Protein AF-A0A5J4VC77-F1 (afdb_monomer_lite)

Sequence (127 aa):
MEIPANSTTQDLVSVETYNFDTEEEKNKFLGLFEVLEHLSFPFLASLTIKSEDVKTICVEHENFSGNTVELFIQKQIMLKEAIDEQKLLDFASQGALTLAFLHKHELIHGQISPLNLSITEDDTLRF

Radius of gyration: 17.59 Å; chains: 1; bounding box: 54×40×45 Å

Structure (mmCIF, N/CA/C/O backbone):
data_AF-A0A5J4VC77-F1
#
_entry.id   AF-A0A5J4VC77-F1
#
loop_
_atom_site.group_PDB
_atom_site.id
_atom_site.type_symbol
_atom_site.label_atom_id
_atom_site.label_alt_id
_atom_site.label_comp_id
_atom_site.label_asym_id
_atom_site.label_entity_id
_atom_site.label_seq_id
_atom_site.pdbx_PDB_ins_code
_atom_site.Cartn_x
_atom_site.Cartn_y
_atom_site.Cartn_z
_atom_site.occupancy
_atom_site.B_iso_or_equiv
_atom_site.auth_seq_id
_atom_site.auth_comp_id
_atom_site.auth_asym_id
_atom_site.auth_atom_id
_atom_site.pdbx_PDB_model_num
ATOM 1 N N . MET A 1 1 ? -32.534 25.914 -7.638 1.00 40.09 1 MET A N 1
ATOM 2 C CA . MET A 1 1 ? -31.888 25.002 -6.676 1.00 40.09 1 MET A CA 1
ATOM 3 C C . MET A 1 1 ? -30.755 24.367 -7.452 1.00 40.09 1 MET A C 1
ATOM 5 O O . MET A 1 1 ? -31.005 23.490 -8.266 1.00 40.09 1 MET A O 1
ATOM 9 N N . GLU A 1 2 ? -29.577 24.978 -7.380 1.00 32.06 2 GLU A N 1
ATOM 10 C CA . GLU A 1 2 ? -28.409 24.516 -8.126 1.00 32.06 2 GLU A CA 1
ATOM 11 C C . GLU A 1 2 ? -27.819 23.312 -7.397 1.00 32.06 2 GLU A C 1
ATOM 13 O O . GLU A 1 2 ? -27.614 23.343 -6.184 1.00 32.06 2 GLU A O 1
ATOM 18 N N . ILE A 1 3 ? -27.624 22.232 -8.144 1.00 39.12 3 ILE A N 1
ATOM 19 C CA . ILE A 1 3 ? -26.87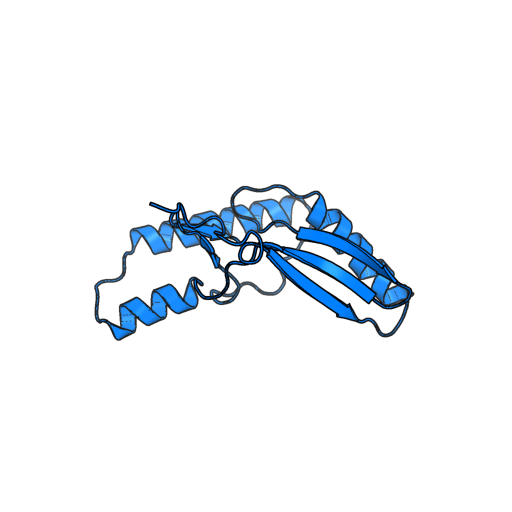5 21.061 -7.707 1.00 39.12 3 ILE A CA 1
ATOM 20 C C . ILE A 1 3 ? -25.403 21.485 -7.747 1.00 39.12 3 ILE A C 1
ATOM 22 O O . ILE A 1 3 ? -24.963 21.924 -8.813 1.00 39.12 3 ILE A O 1
ATOM 26 N N . PRO A 1 4 ? -24.622 21.377 -6.660 1.00 38.97 4 PRO A N 1
ATOM 27 C CA . PRO A 1 4 ? -23.193 21.585 -6.770 1.00 38.97 4 PRO A CA 1
ATOM 28 C C . PRO A 1 4 ? -22.600 20.398 -7.533 1.00 38.97 4 PRO A C 1
ATOM 30 O O . PRO A 1 4 ? -22.460 19.297 -7.007 1.00 38.97 4 PRO A O 1
ATOM 33 N N . ALA A 1 5 ? -22.283 20.639 -8.801 1.00 47.28 5 ALA A N 1
ATOM 34 C CA . ALA A 1 5 ? -21.358 19.838 -9.579 1.00 47.28 5 ALA A CA 1
ATOM 35 C C . ALA A 1 5 ? -19.936 20.250 -9.183 1.00 47.28 5 ALA A C 1
ATOM 37 O O . ALA A 1 5 ? -19.487 21.325 -9.570 1.00 47.28 5 ALA A O 1
ATOM 38 N N . ASN A 1 6 ? -19.296 19.438 -8.339 1.00 42.16 6 ASN A N 1
ATOM 39 C CA . ASN A 1 6 ? -17.848 19.198 -8.258 1.00 42.16 6 ASN A CA 1
ATOM 40 C C . ASN A 1 6 ? -17.530 18.523 -6.916 1.00 42.16 6 ASN A C 1
ATOM 42 O O . ASN A 1 6 ? -17.076 19.167 -5.975 1.00 42.16 6 ASN A O 1
ATOM 46 N N . SER A 1 7 ? -17.751 17.213 -6.826 1.00 37.25 7 SER A N 1
ATOM 47 C CA . SER A 1 7 ? -16.881 16.373 -6.001 1.00 37.25 7 SER A CA 1
ATOM 48 C C . SER A 1 7 ? -15.689 16.021 -6.886 1.00 37.25 7 SER A C 1
ATOM 50 O O . SER A 1 7 ? -15.800 15.235 -7.826 1.00 37.25 7 SER A O 1
ATOM 52 N N . THR A 1 8 ? -14.599 16.739 -6.664 1.00 41.19 8 THR A N 1
ATOM 53 C CA . THR A 1 8 ? -13.342 16.705 -7.400 1.00 41.19 8 THR A CA 1
ATOM 54 C C . THR A 1 8 ? -12.807 15.277 -7.503 1.00 41.19 8 THR A C 1
ATOM 56 O O . THR A 1 8 ? -12.452 14.666 -6.504 1.00 41.19 8 THR A O 1
ATOM 59 N N . THR A 1 9 ? -12.633 14.765 -8.720 1.00 44.06 9 THR A N 1
ATOM 60 C CA . THR A 1 9 ? -11.864 13.537 -9.006 1.00 44.06 9 THR A CA 1
ATOM 61 C C . THR A 1 9 ? -10.370 13.669 -8.642 1.00 44.06 9 THR A C 1
ATOM 63 O O . THR A 1 9 ? -9.592 12.762 -8.903 1.00 44.06 9 THR A O 1
ATOM 66 N N . GLN A 1 10 ? -9.954 14.812 -8.082 1.00 44.66 10 GLN A N 1
ATOM 67 C CA . GLN A 1 10 ? -8.567 15.168 -7.770 1.00 44.66 10 GLN A CA 1
ATOM 68 C C . GLN A 1 10 ? -8.071 14.657 -6.406 1.00 44.66 10 GLN A C 1
ATOM 70 O O . GLN A 1 10 ? -6.869 14.714 -6.186 1.00 44.66 10 GLN A O 1
ATOM 75 N N . ASP A 1 11 ? -8.937 14.134 -5.527 1.00 59.50 11 ASP A N 1
ATOM 76 C CA . ASP A 1 11 ? -8.531 13.718 -4.167 1.00 59.50 11 ASP A CA 1
ATOM 77 C C . ASP A 1 11 ? -8.272 12.205 -4.000 1.00 59.50 11 ASP A C 1
ATOM 79 O O . ASP A 1 11 ? -7.793 11.784 -2.952 1.00 59.50 11 ASP A O 1
ATOM 83 N N . LEU A 1 12 ? -8.551 11.373 -5.013 1.00 77.00 12 LEU A N 1
ATOM 84 C CA . LEU A 1 12 ? -8.426 9.905 -4.908 1.00 77.00 12 LEU A CA 1
ATOM 85 C C . LEU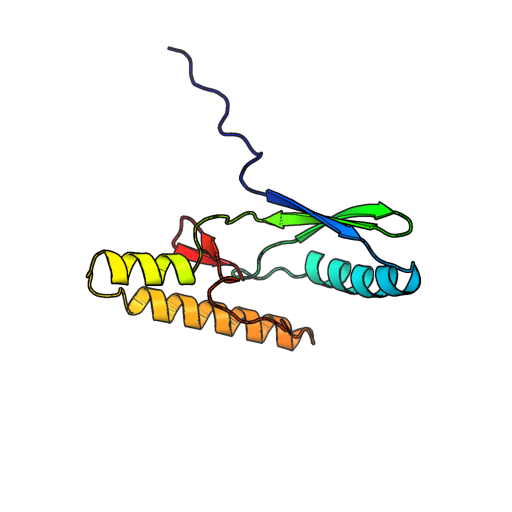 A 1 12 ? -7.061 9.353 -5.327 1.00 77.00 12 LEU A C 1
ATOM 87 O O . LEU A 1 12 ? -6.774 8.181 -5.090 1.00 77.00 12 LEU A O 1
ATOM 91 N N . VAL A 1 13 ? -6.230 10.172 -5.967 1.00 85.69 13 VAL A N 1
ATOM 92 C CA . VAL A 1 13 ? -4.929 9.755 -6.490 1.00 85.69 13 VAL A CA 1
ATOM 93 C C . VAL A 1 13 ? -3.852 10.774 -6.144 1.00 85.69 13 VAL A C 1
ATOM 95 O O . VAL A 1 13 ? -4.092 11.979 -6.130 1.00 85.69 13 VAL A O 1
ATOM 98 N N . SER A 1 14 ? -2.662 10.269 -5.856 1.00 89.69 14 SER A N 1
A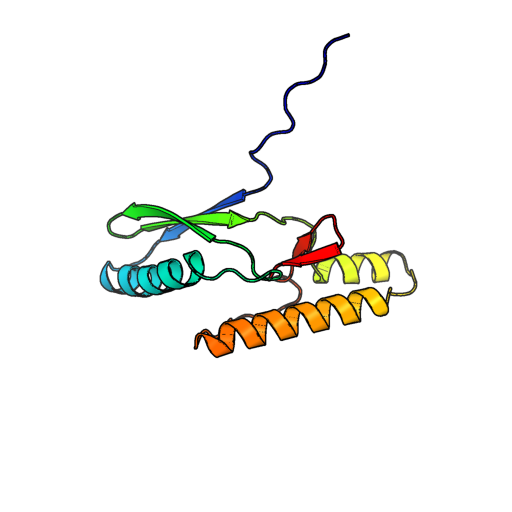TOM 99 C CA . SER A 1 14 ? -1.449 11.031 -5.591 1.00 89.69 14 SER A CA 1
ATOM 100 C C . SER A 1 14 ? -0.472 10.789 -6.727 1.00 89.69 14 SER A C 1
ATOM 102 O O . SER A 1 14 ? -0.371 9.675 -7.236 1.00 89.69 14 SER A O 1
ATOM 104 N N . VAL A 1 15 ? 0.243 11.836 -7.132 1.00 92.62 15 VAL A N 1
ATOM 105 C CA . VAL A 1 15 ? 1.274 11.748 -8.167 1.00 92.62 15 VAL A CA 1
ATOM 106 C C . VAL A 1 15 ? 2.627 12.016 -7.532 1.00 92.62 15 VAL A C 1
ATOM 108 O O . VAL A 1 15 ? 2.842 13.073 -6.938 1.00 92.62 15 VAL A O 1
ATOM 111 N N . GLU A 1 16 ? 3.546 11.074 -7.699 1.00 93.06 16 GLU A N 1
ATOM 112 C CA . GLU A 1 16 ? 4.908 11.158 -7.193 1.00 93.06 16 GLU A CA 1
ATOM 113 C C . GLU A 1 16 ? 5.913 11.068 -8.339 1.00 93.06 16 GLU A C 1
ATOM 115 O O . GLU A 1 16 ? 5.744 10.325 -9.306 1.00 93.06 16 GLU A O 1
ATOM 120 N N . THR A 1 17 ? 6.984 11.856 -8.241 1.00 95.75 17 THR A N 1
ATOM 121 C CA . THR A 1 17 ? 8.082 11.837 -9.210 1.00 95.75 17 THR A CA 1
ATOM 122 C C . THR A 1 17 ? 9.353 11.352 -8.535 1.00 95.75 17 THR A C 1
ATOM 124 O O . THR A 1 17 ? 9.895 12.010 -7.646 1.00 95.75 17 THR A O 1
ATOM 127 N N . TYR A 1 18 ? 9.847 10.215 -9.007 1.00 95.38 18 TYR A N 1
ATOM 128 C CA . TYR A 1 18 ? 11.085 9.594 -8.565 1.00 95.38 18 TYR A CA 1
ATOM 129 C C . TYR A 1 18 ? 12.224 10.079 -9.456 1.00 95.38 18 TYR A C 1
ATOM 131 O O . TYR A 1 18 ? 12.112 10.048 -10.681 1.00 95.38 18 TYR A O 1
ATOM 139 N N . ASN A 1 19 ? 13.309 10.546 -8.837 1.00 96.31 19 ASN A N 1
ATOM 140 C CA . ASN A 1 19 ? 14.497 11.047 -9.523 1.00 96.31 19 ASN A CA 1
ATOM 141 C C . ASN A 1 19 ? 15.668 10.105 -9.237 1.00 96.31 19 ASN A C 1
ATOM 143 O O . ASN A 1 19 ? 15.881 9.738 -8.083 1.00 96.31 19 ASN A O 1
ATOM 147 N N . PHE A 1 20 ? 16.427 9.754 -10.270 1.00 95.69 20 PHE A N 1
ATOM 148 C CA . PHE A 1 20 ? 17.539 8.808 -10.187 1.00 95.69 20 PHE A CA 1
ATOM 149 C C . PHE A 1 20 ? 18.846 9.448 -10.648 1.00 95.69 20 PHE A C 1
ATOM 151 O O . PHE A 1 20 ? 18.857 10.327 -11.515 1.00 95.69 20 PHE A O 1
ATOM 158 N N . ASP A 1 21 ? 19.971 8.976 -10.115 1.00 94.69 21 ASP A N 1
ATOM 159 C CA . ASP A 1 21 ? 21.278 9.539 -10.460 1.00 94.69 21 ASP A CA 1
ATOM 160 C C . ASP A 1 21 ? 21.732 9.095 -11.860 1.00 94.69 21 ASP A C 1
ATOM 162 O O . ASP A 1 21 ? 22.375 9.860 -12.597 1.00 94.69 21 ASP A O 1
ATOM 166 N N . THR A 1 22 ? 21.360 7.874 -12.261 1.00 94.50 22 THR A N 1
ATOM 167 C CA . THR A 1 22 ? 21.750 7.241 -13.530 1.00 94.50 22 THR A CA 1
ATOM 168 C C . THR A 1 22 ? 20.561 6.596 -14.246 1.00 94.50 22 THR A C 1
ATOM 170 O O . THR A 1 22 ? 19.605 6.161 -13.606 1.00 94.50 22 THR A O 1
ATOM 173 N N . GLU A 1 23 ? 20.635 6.484 -15.578 1.00 93.75 23 GLU A N 1
ATOM 174 C CA . GLU A 1 23 ? 19.622 5.750 -16.357 1.00 93.75 23 GLU A CA 1
ATOM 175 C C . GLU A 1 23 ? 19.579 4.260 -15.989 1.00 93.75 23 GLU A C 1
ATOM 177 O O . GLU A 1 23 ? 18.517 3.648 -15.956 1.00 93.75 23 GLU A O 1
ATOM 182 N N . GLU A 1 24 ? 20.730 3.665 -15.668 1.00 92.75 24 GLU A N 1
ATOM 183 C CA . GLU A 1 24 ? 20.826 2.252 -15.288 1.00 92.75 24 GLU A CA 1
ATOM 184 C C . GLU A 1 24 ? 20.100 1.955 -13.973 1.00 92.75 24 GLU A C 1
ATOM 186 O O . GLU A 1 24 ? 19.449 0.920 -13.846 1.00 92.75 24 GLU A O 1
ATOM 191 N N . GLU A 1 25 ? 20.204 2.850 -12.990 1.00 93.75 25 GLU A N 1
ATOM 192 C CA . GLU A 1 25 ? 19.447 2.752 -11.744 1.00 93.75 25 GLU A CA 1
ATOM 193 C C . GLU A 1 25 ? 17.950 2.917 -12.003 1.00 93.75 25 GLU A C 1
ATOM 195 O O . GLU A 1 25 ? 17.163 2.058 -11.607 1.00 93.75 25 GLU A O 1
ATOM 200 N N . LYS A 1 26 ? 17.571 3.960 -12.746 1.00 95.56 26 LYS A N 1
ATOM 201 C CA . LYS A 1 26 ? 16.184 4.219 -13.136 1.00 95.56 26 LYS A CA 1
ATOM 202 C C . LYS A 1 26 ? 15.544 3.004 -13.808 1.00 95.56 26 LYS A C 1
ATOM 204 O O . LYS A 1 26 ? 14.449 2.611 -13.423 1.00 95.56 26 LYS A O 1
ATOM 209 N N . ASN A 1 27 ? 16.235 2.359 -14.749 1.00 93.94 27 ASN A N 1
ATOM 210 C CA . ASN A 1 27 ? 15.715 1.188 -15.464 1.00 93.94 27 ASN A CA 1
ATOM 211 C C . ASN A 1 27 ? 15.477 -0.024 -14.547 1.00 93.94 27 ASN A C 1
ATOM 213 O O . ASN A 1 27 ? 14.580 -0.822 -14.812 1.00 93.94 27 ASN A O 1
ATOM 217 N N . LYS A 1 28 ? 16.227 -0.163 -13.443 1.00 91.25 28 LYS A N 1
ATOM 218 C CA . LYS A 1 28 ? 15.954 -1.207 -12.436 1.00 91.25 28 LYS A CA 1
ATOM 219 C C . LYS A 1 28 ? 14.649 -0.937 -11.692 1.00 91.25 28 LYS A C 1
ATOM 221 O O . LYS A 1 28 ? 13.875 -1.864 -11.474 1.00 91.25 28 LYS A O 1
ATOM 226 N N . PHE A 1 29 ? 14.408 0.316 -11.309 1.00 92.44 29 PHE A N 1
ATOM 227 C CA . PHE A 1 29 ? 13.173 0.707 -10.627 1.00 92.44 29 PHE A CA 1
ATOM 228 C C . PHE A 1 29 ? 11.968 0.724 -11.565 1.00 92.44 29 PHE A C 1
ATOM 230 O O . PHE A 1 29 ? 10.877 0.367 -11.135 1.00 92.44 29 PHE A O 1
ATOM 237 N N . LEU A 1 30 ? 12.159 1.055 -12.844 1.00 94.62 30 LEU A N 1
ATOM 238 C CA . LEU A 1 30 ? 11.106 0.965 -13.853 1.00 94.62 30 LEU A CA 1
ATOM 239 C C . LEU A 1 30 ? 10.537 -0.453 -13.932 1.00 94.62 30 LEU A C 1
ATOM 241 O O . LEU A 1 30 ? 9.332 -0.619 -13.794 1.00 94.62 30 LEU A O 1
ATOM 245 N N . GLY A 1 31 ? 11.398 -1.473 -14.027 1.00 92.62 31 GLY A N 1
ATOM 246 C CA . GLY A 1 31 ? 10.947 -2.867 -14.040 1.00 92.62 31 GLY A CA 1
ATOM 247 C C . GLY A 1 31 ? 10.166 -3.267 -12.781 1.00 92.62 31 GLY A C 1
ATOM 248 O O . GLY A 1 31 ? 9.236 -4.064 -12.858 1.00 92.62 31 GLY A O 1
ATOM 249 N N . LEU A 1 32 ? 10.491 -2.690 -11.617 1.00 92.25 32 LEU A N 1
ATOM 250 C CA . LEU A 1 32 ? 9.703 -2.891 -10.397 1.00 92.25 32 LEU A CA 1
ATOM 251 C C . LEU A 1 32 ? 8.322 -2.226 -10.499 1.00 92.25 32 LEU A C 1
ATOM 253 O O . LEU A 1 32 ? 7.325 -2.855 -10.150 1.00 92.25 32 LEU A O 1
ATOM 257 N N . PHE A 1 33 ? 8.249 -0.981 -10.978 1.00 94.25 33 PHE A N 1
ATOM 258 C CA . PHE A 1 33 ? 6.977 -0.280 -11.160 1.00 94.25 33 PHE A CA 1
ATOM 259 C C . PHE A 1 33 ? 6.077 -0.966 -12.194 1.00 94.25 33 PHE A C 1
ATOM 261 O O . PHE A 1 33 ? 4.881 -1.075 -11.950 1.00 94.25 33 PHE A O 1
ATOM 268 N N . GLU A 1 34 ? 6.637 -1.490 -13.287 1.00 94.56 34 GLU A N 1
ATOM 269 C CA . GLU A 1 34 ? 5.893 -2.264 -14.293 1.00 94.56 34 GLU A CA 1
ATOM 270 C C . GLU A 1 34 ? 5.277 -3.532 -13.686 1.00 94.56 34 GLU A C 1
ATOM 272 O O . GLU A 1 34 ? 4.124 -3.869 -13.954 1.00 94.56 34 GLU A O 1
ATOM 277 N N . VAL A 1 35 ? 6.019 -4.231 -12.818 1.00 93.44 35 VAL A N 1
ATOM 278 C CA . VAL A 1 35 ? 5.467 -5.376 -12.081 1.00 93.44 35 VAL A CA 1
ATOM 279 C C . VAL A 1 35 ? 4.332 -4.919 -11.166 1.00 93.44 35 VAL A C 1
ATOM 281 O O . VAL A 1 35 ? 3.261 -5.520 -11.201 1.00 93.44 35 VAL A O 1
ATOM 284 N N . LEU A 1 36 ? 4.543 -3.866 -10.368 1.00 92.81 36 LEU A N 1
ATOM 285 C CA . LEU A 1 36 ? 3.549 -3.357 -9.416 1.00 92.81 36 LEU A CA 1
ATOM 286 C C . LEU A 1 36 ? 2.261 -2.879 -10.102 1.00 92.81 36 LEU A C 1
ATOM 288 O O . LEU A 1 36 ? 1.178 -3.174 -9.606 1.00 92.81 36 LEU A O 1
ATOM 292 N N . GLU A 1 37 ? 2.360 -2.215 -11.254 1.00 94.75 37 GLU A N 1
ATOM 293 C CA . GLU A 1 37 ? 1.214 -1.739 -12.043 1.00 94.75 37 GLU A CA 1
ATOM 294 C C . GLU A 1 37 ? 0.298 -2.885 -12.511 1.00 94.75 37 GLU A C 1
ATOM 296 O O . GLU A 1 37 ? -0.916 -2.723 -12.643 1.00 94.75 37 GLU A O 1
ATOM 301 N N . HIS A 1 38 ? 0.860 -4.074 -12.735 1.00 94.00 38 HIS A N 1
ATOM 302 C CA . HIS A 1 38 ? 0.104 -5.256 -13.149 1.00 94.00 38 HIS A CA 1
ATOM 303 C C . HIS A 1 38 ? -0.406 -6.113 -11.987 1.00 94.00 38 HIS A C 1
ATOM 305 O O . HIS A 1 38 ? -1.183 -7.051 -12.207 1.00 94.00 38 HIS A O 1
ATOM 311 N N . LEU A 1 39 ? -0.001 -5.816 -10.751 1.00 94.00 39 LEU A N 1
ATOM 312 C CA . LEU A 1 39 ? -0.515 -6.511 -9.582 1.00 94.00 39 LEU A CA 1
ATOM 313 C C . LEU A 1 39 ? -1.880 -5.956 -9.189 1.00 94.00 39 LEU A C 1
ATOM 315 O O . LEU A 1 39 ? -2.062 -4.770 -8.945 1.00 94.00 39 LEU A O 1
ATOM 319 N N . SER A 1 40 ? -2.849 -6.859 -9.068 1.00 93.94 40 SER A N 1
ATOM 320 C CA . SER A 1 40 ? -4.180 -6.533 -8.573 1.00 93.94 40 SER A CA 1
ATOM 321 C C . SER A 1 40 ? -4.505 -7.417 -7.381 1.00 93.94 40 SER A C 1
ATOM 323 O O . SER A 1 40 ? -4.576 -8.645 -7.495 1.00 93.94 40 SER A O 1
ATOM 325 N N . PHE A 1 41 ? -4.683 -6.786 -6.222 1.00 95.38 41 PHE A N 1
ATOM 326 C CA . PHE A 1 41 ? -5.055 -7.465 -4.992 1.00 95.38 41 PHE A CA 1
ATOM 327 C C . PHE A 1 41 ? -5.959 -6.567 -4.137 1.00 95.38 41 PHE A C 1
ATOM 329 O O . PHE A 1 41 ? -5.678 -5.376 -4.037 1.00 95.38 41 PHE A O 1
ATOM 336 N N . PRO A 1 42 ? -7.018 -7.096 -3.488 1.00 93.56 42 PRO A N 1
ATOM 337 C CA . PRO A 1 42 ? -8.024 -6.271 -2.810 1.00 93.56 42 PRO A CA 1
ATOM 338 C C . PRO A 1 42 ? -7.504 -5.354 -1.702 1.00 93.56 42 PRO A C 1
ATOM 340 O O . PRO A 1 42 ? -8.207 -4.422 -1.334 1.00 93.56 42 PRO A O 1
ATOM 343 N N . PHE A 1 43 ? -6.325 -5.636 -1.148 1.00 94.88 43 PHE A N 1
ATOM 344 C CA . PHE A 1 43 ? -5.727 -4.898 -0.031 1.00 94.88 43 PHE A CA 1
ATOM 345 C C . PHE A 1 43 ? -4.368 -4.282 -0.397 1.00 94.88 43 PHE A C 1
ATOM 347 O O . PHE A 1 43 ? -3.610 -3.916 0.497 1.00 94.88 43 PHE A O 1
ATOM 354 N N . LEU A 1 44 ? -4.033 -4.217 -1.688 1.00 93.12 44 LEU A N 1
ATOM 355 C CA . LEU A 1 44 ? -2.826 -3.571 -2.207 1.00 93.12 44 LEU A CA 1
ATOM 356 C C . LEU A 1 44 ? -3.242 -2.300 -2.947 1.00 93.12 44 LEU A C 1
ATOM 358 O O . LEU A 1 44 ? -4.143 -2.361 -3.785 1.00 93.12 44 LEU A O 1
ATOM 362 N N . ALA A 1 45 ? -2.609 -1.175 -2.631 1.00 91.00 45 ALA A N 1
ATOM 363 C CA . ALA A 1 45 ? -2.832 0.077 -3.333 1.00 91.00 45 ALA A CA 1
ATOM 364 C C . ALA A 1 45 ? -2.404 -0.048 -4.799 1.00 91.00 45 ALA A C 1
ATOM 366 O O . ALA A 1 45 ? -1.330 -0.569 -5.112 1.00 91.00 45 ALA A O 1
ATOM 367 N N . SER A 1 46 ? -3.250 0.432 -5.706 1.00 91.50 46 SER A N 1
ATOM 368 C CA . SER A 1 46 ? -2.915 0.449 -7.128 1.00 91.50 46 SER A CA 1
ATOM 369 C C . SER A 1 46 ? -1.915 1.558 -7.451 1.00 91.50 46 SER A C 1
ATOM 371 O O . SER A 1 46 ? -1.931 2.636 -6.847 1.00 91.50 46 SER A O 1
ATOM 373 N N . LEU A 1 47 ? -1.055 1.279 -8.429 1.00 93.62 47 LEU A N 1
ATOM 374 C CA . LEU A 1 47 ? -0.062 2.199 -8.966 1.00 93.62 47 LEU A CA 1
ATOM 375 C C . LEU A 1 47 ? -0.115 2.160 -10.495 1.00 93.62 47 LEU A C 1
ATOM 377 O O . LEU A 1 47 ? -0.380 1.120 -11.091 1.00 93.62 47 LEU A O 1
ATOM 381 N N . THR A 1 48 ? 0.129 3.297 -11.136 1.00 95.06 48 THR A N 1
ATOM 382 C CA . THR A 1 48 ? 0.141 3.457 -12.591 1.00 95.06 48 THR A CA 1
ATOM 383 C C . THR A 1 48 ? 1.288 4.365 -13.008 1.00 95.06 48 THR A C 1
ATOM 385 O O . THR A 1 48 ? 1.480 5.444 -12.445 1.00 95.06 48 THR A O 1
ATOM 388 N N . ILE A 1 49 ? 2.049 3.960 -14.019 1.00 96.06 49 ILE A N 1
ATOM 389 C CA . ILE A 1 49 ? 3.141 4.763 -14.570 1.00 96.06 49 ILE A CA 1
ATOM 390 C C . ILE A 1 49 ? 2.538 5.807 -15.516 1.00 96.06 49 ILE A C 1
ATOM 392 O O . ILE A 1 49 ? 1.858 5.486 -16.489 1.00 96.06 49 ILE A O 1
ATOM 396 N N . LYS A 1 50 ? 2.777 7.093 -15.242 1.00 96.12 50 LYS A N 1
ATOM 397 C CA . LYS A 1 50 ? 2.224 8.205 -16.038 1.00 96.12 50 LYS A CA 1
ATOM 398 C C . LYS A 1 50 ? 3.174 8.673 -17.122 1.00 96.12 50 LYS A C 1
ATOM 400 O O . LYS A 1 50 ? 2.738 8.989 -18.228 1.00 96.12 50 LYS A O 1
ATOM 405 N N . SER A 1 51 ? 4.457 8.766 -16.796 1.00 93.88 51 SER A N 1
ATOM 406 C CA . SER A 1 51 ? 5.482 9.174 -17.748 1.00 93.88 51 SER A CA 1
ATOM 407 C C . SER A 1 51 ? 6.867 8.744 -17.302 1.00 93.88 51 SER A C 1
ATOM 409 O O . SER A 1 51 ? 7.148 8.603 -16.111 1.00 93.88 51 SER A O 1
ATOM 411 N N . GLU A 1 52 ? 7.751 8.644 -18.281 1.00 94.31 52 GLU A N 1
ATOM 412 C CA . GLU A 1 52 ? 9.140 8.262 -18.125 1.00 94.31 52 GLU A CA 1
ATOM 413 C C . GLU A 1 52 ? 10.018 9.268 -18.880 1.00 94.31 52 GLU A C 1
ATOM 415 O O . GLU A 1 52 ? 9.717 9.622 -20.020 1.00 94.31 52 GLU A O 1
ATOM 420 N N . ASP A 1 53 ? 11.099 9.721 -18.248 1.00 92.00 53 ASP A N 1
ATOM 421 C CA . ASP A 1 53 ? 12.168 10.499 -18.887 1.00 92.00 53 ASP A CA 1
ATOM 422 C C . ASP A 1 53 ? 13.528 9.854 -18.554 1.00 92.00 53 ASP A C 1
ATOM 424 O O . ASP A 1 53 ? 13.589 8.858 -17.829 1.00 92.00 53 ASP A O 1
ATOM 428 N N . VAL A 1 54 ? 14.632 10.412 -19.053 1.00 89.69 54 VAL A N 1
ATOM 429 C CA . VAL A 1 54 ? 16.012 9.910 -18.905 1.00 89.69 54 VAL A CA 1
ATOM 430 C C . VAL A 1 54 ? 16.320 9.495 -17.456 1.00 89.69 54 VAL A C 1
ATOM 432 O O . VAL A 1 54 ? 16.811 8.401 -17.190 1.00 89.69 54 VAL A O 1
ATOM 435 N N . LYS A 1 55 ? 15.984 10.348 -16.481 1.00 93.31 55 LYS A N 1
ATOM 436 C CA . LYS A 1 55 ? 16.314 10.139 -15.056 1.00 93.31 55 LYS A CA 1
ATOM 437 C C . LYS A 1 55 ? 15.118 10.161 -14.117 1.00 93.31 55 LYS A C 1
ATOM 439 O O . LYS A 1 55 ? 15.307 10.212 -12.902 1.00 93.31 55 LYS A O 1
ATOM 444 N N . THR A 1 56 ? 13.902 10.163 -14.648 1.00 95.62 56 THR A N 1
ATOM 445 C CA . THR A 1 56 ? 12.705 10.311 -13.823 1.00 95.62 56 THR A CA 1
ATOM 446 C C . THR A 1 56 ? 11.623 9.319 -14.207 1.00 95.62 56 THR A C 1
ATOM 448 O O . THR A 1 56 ? 11.489 8.923 -15.367 1.00 95.62 56 THR A O 1
ATOM 451 N N . ILE A 1 57 ? 10.857 8.909 -13.200 1.00 96.75 57 ILE A N 1
ATOM 452 C CA . ILE A 1 57 ? 9.638 8.118 -13.357 1.00 96.75 57 ILE A CA 1
ATOM 453 C C . ILE A 1 57 ? 8.540 8.853 -12.597 1.00 96.75 57 ILE A C 1
ATOM 455 O O . ILE A 1 57 ? 8.704 9.184 -11.422 1.00 96.75 57 ILE A O 1
ATOM 459 N N . CYS A 1 58 ? 7.437 9.133 -13.281 1.00 96.31 58 CYS A N 1
ATOM 460 C CA . CYS A 1 58 ? 6.241 9.714 -12.691 1.00 96.31 58 CYS A CA 1
ATOM 461 C C . CYS A 1 58 ? 5.206 8.609 -12.507 1.00 96.31 58 CYS A C 1
ATOM 463 O O . CYS A 1 58 ? 4.818 7.962 -13.485 1.00 96.31 58 CYS A O 1
ATOM 465 N N . VAL A 1 59 ? 4.763 8.405 -11.271 1.00 95.38 59 VAL A N 1
ATOM 466 C CA . VAL A 1 59 ? 3.760 7.400 -10.918 1.00 95.38 59 VAL A CA 1
ATOM 467 C C . VAL A 1 59 ? 2.555 8.072 -10.282 1.00 95.38 59 VAL A C 1
ATOM 469 O O . VAL A 1 59 ? 2.675 9.052 -9.553 1.00 95.38 59 VAL A O 1
ATOM 472 N N . GLU A 1 60 ? 1.387 7.532 -10.575 1.00 94.69 60 GLU A N 1
ATOM 473 C CA . GLU A 1 60 ? 0.127 7.848 -9.924 1.00 94.69 60 GLU A CA 1
ATOM 474 C C . GLU A 1 60 ? -0.261 6.649 -9.0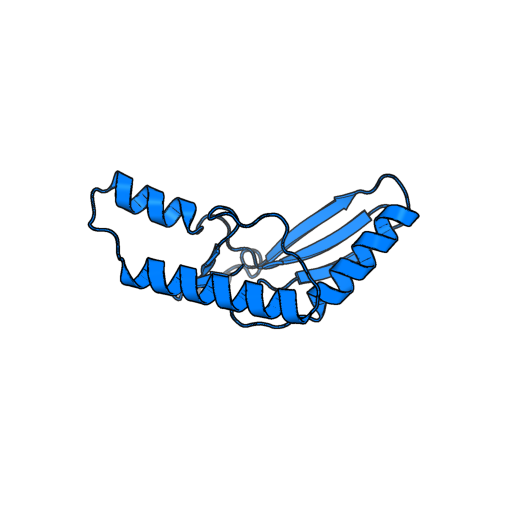69 1.00 94.69 60 GLU A C 1
ATOM 476 O O . GLU A 1 60 ? -0.169 5.514 -9.527 1.00 94.69 60 GLU A O 1
ATOM 481 N N . HIS A 1 61 ? -0.677 6.877 -7.835 1.00 90.25 61 HIS A N 1
ATOM 482 C CA . HIS A 1 61 ? -1.146 5.821 -6.948 1.00 90.25 61 HIS A CA 1
ATOM 483 C C . HIS A 1 61 ? -2.373 6.289 -6.182 1.00 90.25 61 HIS A C 1
ATOM 485 O O . HIS A 1 61 ? -2.652 7.487 -6.107 1.00 90.25 61 HIS A O 1
ATOM 491 N N . GLU A 1 62 ? -3.118 5.354 -5.603 1.00 88.12 62 GLU A N 1
ATOM 492 C CA . GLU A 1 62 ? -4.261 5.717 -4.767 1.00 88.12 62 GLU A CA 1
ATOM 493 C C . GLU A 1 62 ? -3.816 6.589 -3.580 1.00 88.12 62 GLU A C 1
ATOM 495 O O . GLU A 1 62 ? -2.788 6.344 -2.937 1.00 88.12 62 GLU A O 1
ATOM 500 N N . ASN A 1 63 ? -4.592 7.638 -3.308 1.00 84.12 63 ASN A N 1
ATOM 501 C CA . ASN A 1 63 ? -4.358 8.559 -2.207 1.00 84.12 63 ASN A CA 1
ATOM 502 C C . ASN A 1 63 ? -5.283 8.224 -1.040 1.00 84.12 63 ASN A C 1
ATOM 504 O O . ASN A 1 63 ? -6.498 8.384 -1.125 1.00 84.12 63 ASN A O 1
ATOM 508 N N . PHE A 1 64 ? -4.687 7.831 0.081 1.00 78.19 64 PHE A N 1
ATOM 509 C CA . PHE A 1 64 ? -5.403 7.576 1.332 1.00 78.19 64 PHE A CA 1
ATOM 510 C C . PHE A 1 64 ? -4.930 8.495 2.465 1.00 78.19 64 PHE A C 1
ATOM 512 O O . PHE A 1 64 ? -4.948 8.132 3.647 1.00 78.19 64 PHE A O 1
ATOM 519 N N . SER A 1 65 ? -4.434 9.681 2.100 1.00 68.88 65 SER A N 1
ATOM 520 C CA . SER A 1 65 ? -3.835 10.623 3.041 1.00 68.88 65 SER A CA 1
ATOM 521 C C . SER A 1 65 ? -4.740 10.892 4.251 1.00 68.88 65 SER A C 1
ATOM 523 O O . SER A 1 65 ? -5.929 11.177 4.140 1.00 68.88 65 SER A O 1
ATOM 525 N N . GLY A 1 66 ? -4.151 10.793 5.446 1.00 71.00 66 GLY A N 1
ATOM 526 C CA . GLY A 1 66 ? -4.809 11.156 6.704 1.00 71.00 66 GLY A CA 1
ATOM 527 C C . GLY A 1 66 ? -5.607 10.052 7.406 1.00 71.00 66 GLY A C 1
ATOM 528 O O . GLY A 1 66 ? -6.129 10.314 8.494 1.00 71.00 66 GLY A O 1
ATOM 529 N N . ASN A 1 67 ? -5.661 8.829 6.866 1.00 86.56 67 ASN A N 1
ATOM 530 C CA . ASN A 1 67 ? -6.334 7.705 7.524 1.00 86.56 67 ASN A CA 1
ATOM 531 C C . ASN A 1 67 ? -5.458 6.447 7.582 1.00 86.56 67 ASN A C 1
ATOM 533 O O . ASN A 1 67 ? -5.728 5.457 6.915 1.00 86.56 67 ASN A O 1
ATOM 537 N N . THR A 1 68 ? -4.384 6.483 8.373 1.00 92.31 68 THR A N 1
ATOM 538 C CA . THR A 1 68 ? -3.509 5.317 8.578 1.00 92.31 68 THR A CA 1
ATOM 539 C C . THR A 1 68 ? -3.881 4.529 9.830 1.00 92.31 68 THR A C 1
ATOM 541 O O . THR A 1 68 ? -4.495 5.064 10.759 1.00 92.31 68 THR A O 1
ATOM 544 N N . VAL A 1 69 ? -3.444 3.269 9.901 1.00 92.25 69 VAL A N 1
ATOM 545 C CA . VAL A 1 69 ? -3.588 2.434 11.106 1.00 92.25 69 VAL A CA 1
ATOM 546 C C . VAL A 1 69 ? -2.916 3.089 12.317 1.00 92.25 69 VAL A C 1
ATOM 548 O O . VAL A 1 69 ? -3.477 3.070 13.412 1.00 92.25 69 VAL A O 1
ATOM 551 N N . GLU A 1 70 ? -1.764 3.740 12.129 1.00 92.69 70 GLU A N 1
ATOM 552 C CA . GLU A 1 70 ? -1.106 4.518 13.189 1.00 92.69 70 GLU A CA 1
ATOM 553 C C . GLU A 1 70 ? -2.030 5.617 13.743 1.00 92.69 70 GLU A C 1
ATOM 555 O O . GLU A 1 70 ? -2.248 5.707 14.953 1.00 92.69 70 GLU A O 1
ATOM 560 N N . LEU A 1 71 ? -2.622 6.433 12.863 1.00 91.50 71 LEU A N 1
ATOM 561 C CA . LEU A 1 71 ? -3.518 7.519 13.271 1.00 91.50 71 LEU A CA 1
ATOM 562 C C . LEU A 1 71 ? -4.796 6.989 13.931 1.00 91.50 71 LEU A C 1
ATOM 564 O O . LEU A 1 71 ? -5.297 7.603 14.874 1.00 91.50 71 LEU A O 1
ATOM 568 N N . PHE A 1 72 ? -5.313 5.851 13.468 1.00 90.94 72 PHE A N 1
ATOM 569 C CA . PHE A 1 72 ? -6.445 5.167 14.089 1.00 90.94 72 PHE A CA 1
ATOM 570 C C . PHE A 1 72 ? -6.135 4.749 15.534 1.00 90.94 72 PHE A C 1
ATOM 572 O O . PHE A 1 72 ? -6.903 5.061 16.447 1.00 90.94 72 PHE A O 1
ATOM 579 N N . ILE A 1 73 ? -4.985 4.110 15.767 1.00 90.81 73 ILE A N 1
ATOM 580 C CA . ILE A 1 73 ? -4.551 3.690 17.108 1.00 90.81 73 ILE A CA 1
ATOM 581 C C . ILE A 1 73 ? -4.349 4.912 18.015 1.00 90.81 73 ILE A C 1
ATOM 583 O O . ILE A 1 73 ? -4.856 4.946 19.139 1.00 90.81 73 ILE A O 1
ATOM 587 N N . GLN A 1 74 ? -3.661 5.947 17.523 1.00 92.00 74 GLN A N 1
ATOM 588 C CA . GLN A 1 74 ? -3.401 7.169 18.287 1.00 92.00 74 GLN A CA 1
ATOM 589 C C . GLN A 1 74 ? -4.691 7.892 18.700 1.00 92.00 74 GLN A C 1
ATOM 591 O O . GLN A 1 74 ? -4.795 8.344 19.843 1.00 92.00 74 GLN A O 1
ATOM 596 N N . LYS A 1 75 ? -5.691 7.971 17.808 1.00 90.31 75 LYS A N 1
ATOM 597 C CA . LYS A 1 75 ? -7.002 8.571 18.111 1.00 90.31 75 LYS A CA 1
ATOM 598 C C . LYS A 1 75 ? -7.694 7.854 19.271 1.00 90.31 75 LYS A C 1
ATOM 600 O O . LYS A 1 75 ? -8.119 8.522 20.212 1.00 90.31 75 LYS A O 1
ATOM 605 N N . GLN A 1 76 ? -7.748 6.522 19.257 1.00 88.75 76 GLN A N 1
ATOM 606 C CA . GLN A 1 76 ? -8.399 5.755 20.329 1.00 88.75 76 GLN A CA 1
ATOM 607 C C . GLN A 1 76 ? -7.689 5.928 21.679 1.00 88.75 76 GLN A C 1
ATOM 609 O O . GLN A 1 76 ? -8.340 6.146 22.703 1.00 88.75 76 GLN A O 1
ATOM 614 N N . ILE A 1 77 ? -6.350 5.940 21.677 1.00 89.12 77 ILE A N 1
ATOM 615 C CA . ILE A 1 77 ? -5.554 6.211 22.884 1.00 89.12 77 ILE A CA 1
ATOM 616 C C . ILE A 1 77 ? -5.848 7.616 23.429 1.00 89.12 77 ILE A C 1
ATOM 618 O O . ILE A 1 77 ? -6.073 7.779 24.631 1.00 89.12 77 ILE A O 1
ATOM 622 N N . MET A 1 78 ? -5.862 8.633 22.561 1.00 91.75 78 MET A N 1
ATOM 623 C CA . MET A 1 78 ? -6.106 10.024 22.952 1.00 91.75 78 MET A CA 1
ATOM 624 C C . MET A 1 78 ? -7.511 10.220 23.535 1.00 91.75 78 MET A C 1
ATOM 626 O O . MET A 1 78 ? -7.669 10.927 24.532 1.00 91.75 78 MET A O 1
ATOM 630 N N . LEU A 1 79 ? -8.519 9.581 22.938 1.00 91.50 79 LEU A N 1
ATOM 631 C CA . LEU A 1 79 ? -9.913 9.653 23.379 1.00 91.50 79 LEU A CA 1
ATOM 632 C C . LEU A 1 79 ? -10.197 8.801 24.628 1.00 91.50 79 LEU A C 1
ATOM 634 O O . LEU A 1 79 ? -11.254 8.956 25.237 1.00 91.50 79 LEU A O 1
ATOM 638 N N . LYS A 1 80 ? -9.246 7.953 25.056 1.00 86.75 80 LYS A N 1
ATOM 639 C CA . LYS A 1 80 ? -9.422 6.944 26.119 1.00 86.75 80 LYS A CA 1
ATOM 640 C C . LYS A 1 80 ? -10.603 6.008 25.848 1.00 86.75 80 LYS A C 1
ATOM 642 O O . LYS A 1 80 ? -11.248 5.529 26.781 1.00 86.75 80 LYS A O 1
ATOM 647 N N . GLU A 1 81 ? -10.885 5.773 24.575 1.00 84.25 81 GLU A N 1
ATOM 648 C CA . GLU A 1 81 ? -11.890 4.812 24.150 1.00 84.25 81 GLU A CA 1
ATOM 649 C C . GLU A 1 81 ? -11.313 3.399 24.245 1.00 84.25 81 GLU A C 1
ATOM 651 O O . GLU A 1 81 ? -10.099 3.190 24.159 1.00 84.25 81 GLU A O 1
ATOM 656 N N . ALA A 1 82 ? -12.189 2.419 24.473 1.00 83.56 82 ALA A N 1
ATOM 657 C CA . ALA A 1 82 ? -11.791 1.028 24.339 1.00 83.56 82 ALA A CA 1
ATOM 658 C C . ALA A 1 82 ? -11.408 0.788 22.878 1.00 83.56 82 ALA A C 1
ATOM 660 O O . ALA A 1 82 ? -12.157 1.166 21.980 1.00 83.56 82 ALA A O 1
ATOM 661 N N . ILE A 1 83 ? -10.246 0.177 22.666 1.00 82.75 83 ILE A N 1
ATOM 662 C CA . ILE A 1 83 ? -9.779 -0.144 21.325 1.00 82.75 83 ILE A CA 1
ATOM 663 C C . ILE A 1 83 ? -10.754 -1.135 20.693 1.00 82.75 83 ILE A C 1
ATOM 665 O O . ILE A 1 83 ? -11.054 -2.169 21.289 1.00 82.75 83 ILE A O 1
ATOM 669 N N . ASP A 1 84 ? -11.209 -0.844 19.478 1.00 88.88 84 ASP A N 1
ATOM 670 C CA . ASP A 1 84 ? -11.914 -1.829 18.658 1.00 88.88 84 ASP A CA 1
ATOM 671 C C . ASP A 1 84 ? -10.947 -2.953 18.237 1.00 88.88 84 ASP A C 1
ATOM 673 O O . ASP A 1 84 ? -10.227 -2.866 17.237 1.00 88.88 84 ASP A O 1
ATOM 677 N N . GLU A 1 85 ? -10.883 -3.999 19.064 1.00 90.31 85 GLU A N 1
ATOM 678 C CA . GLU A 1 85 ? -9.993 -5.147 18.874 1.00 90.31 85 GLU A CA 1
ATOM 679 C C . GLU A 1 85 ? -10.298 -5.905 17.578 1.00 90.31 85 GLU A C 1
ATOM 681 O O . GLU A 1 85 ? -9.371 -6.378 16.918 1.00 90.31 85 GLU A O 1
ATOM 686 N N . GLN A 1 86 ? -11.573 -5.993 17.183 1.00 93.81 86 GLN A N 1
ATOM 687 C CA . GLN A 1 86 ? -11.958 -6.699 15.964 1.00 93.81 86 GLN A CA 1
ATOM 688 C C . GLN A 1 86 ? -11.411 -5.978 14.730 1.00 93.81 86 GLN A C 1
ATOM 690 O O . GLN A 1 86 ? -10.798 -6.624 13.884 1.00 93.81 86 GLN A O 1
ATOM 695 N N . LYS A 1 87 ? -11.512 -4.642 14.676 1.00 91.88 87 LYS A N 1
ATOM 696 C CA . LYS A 1 87 ? -10.905 -3.853 13.590 1.00 91.88 87 LYS A CA 1
ATOM 697 C C . LYS A 1 87 ? -9.392 -4.043 13.498 1.00 91.88 87 LYS A C 1
ATOM 699 O O . LYS A 1 87 ? -8.857 -4.195 12.404 1.00 91.88 87 LYS A O 1
ATOM 704 N N . LEU A 1 88 ? -8.686 -4.082 14.631 1.00 91.31 88 LEU A N 1
ATOM 705 C CA . LEU A 1 88 ? -7.241 -4.341 14.619 1.00 91.31 88 LEU A CA 1
ATOM 706 C C . LEU A 1 88 ? -6.896 -5.732 14.075 1.00 91.31 88 LEU A C 1
ATOM 708 O O . LEU A 1 88 ? -5.929 -5.871 13.322 1.00 91.31 88 LEU A O 1
ATOM 712 N N . LEU A 1 89 ? -7.672 -6.754 14.442 1.00 94.62 89 LEU A N 1
ATOM 713 C CA . LEU A 1 89 ? -7.496 -8.110 13.920 1.00 94.62 89 LEU A CA 1
ATOM 714 C C . LEU A 1 89 ? -7.794 -8.182 12.419 1.00 94.62 89 LEU A C 1
ATOM 716 O O . LEU A 1 89 ? -7.072 -8.867 11.689 1.00 94.62 89 LEU A O 1
ATOM 720 N N . ASP A 1 90 ? -8.800 -7.447 11.950 1.00 94.88 90 ASP A N 1
ATOM 721 C CA . ASP A 1 90 ? -9.139 -7.358 10.532 1.00 94.88 90 ASP A CA 1
ATOM 722 C C . ASP A 1 90 ? -7.999 -6.694 9.746 1.00 94.88 90 ASP A C 1
ATOM 724 O O . ASP A 1 90 ? -7.528 -7.262 8.758 1.00 94.88 90 ASP A O 1
ATOM 728 N N . PHE A 1 91 ? -7.456 -5.569 10.227 1.00 93.75 91 PHE A N 1
ATOM 729 C CA . PHE A 1 91 ? -6.293 -4.910 9.617 1.00 93.75 91 PHE A CA 1
ATOM 730 C C . PHE A 1 91 ? -5.057 -5.813 9.589 1.00 93.75 91 PHE A C 1
ATOM 732 O O . PHE A 1 91 ? -4.393 -5.925 8.556 1.00 93.75 91 PHE A O 1
ATOM 739 N N . ALA A 1 92 ? -4.756 -6.506 10.691 1.00 94.06 92 ALA A N 1
ATOM 740 C CA . ALA A 1 92 ? -3.636 -7.443 10.746 1.00 94.06 92 ALA A CA 1
ATOM 741 C C . ALA A 1 92 ? -3.805 -8.595 9.741 1.00 94.06 92 ALA A C 1
ATOM 743 O O . ALA A 1 92 ? -2.849 -8.982 9.065 1.00 94.06 92 ALA A O 1
ATOM 744 N N . SER A 1 93 ? -5.028 -9.114 9.609 1.00 96.69 93 SER A N 1
ATOM 745 C CA . SER A 1 93 ? -5.358 -10.194 8.676 1.00 96.69 93 SER A CA 1
ATOM 746 C C . SER A 1 93 ? -5.214 -9.747 7.223 1.00 96.69 93 SER A C 1
ATOM 748 O O . SER A 1 93 ? -4.573 -10.433 6.427 1.00 96.69 93 SER A O 1
ATOM 750 N N . GLN A 1 94 ? -5.755 -8.578 6.880 1.00 96.19 94 GLN A N 1
ATOM 751 C CA . GLN A 1 94 ? -5.651 -8.004 5.538 1.00 96.19 94 GLN A CA 1
ATOM 752 C C . GLN A 1 94 ? -4.190 -7.706 5.175 1.00 96.19 94 GLN A C 1
ATOM 754 O O . GLN A 1 94 ? -3.740 -8.082 4.094 1.00 96.19 94 GLN A O 1
ATOM 759 N N . GLY A 1 95 ? -3.410 -7.157 6.112 1.00 95.12 95 GLY A N 1
ATOM 760 C CA . GLY A 1 95 ? -1.983 -6.909 5.915 1.00 95.12 95 GLY A CA 1
ATOM 761 C C . GLY A 1 95 ? -1.185 -8.194 5.688 1.00 95.12 95 GLY A C 1
ATOM 762 O O . GLY A 1 95 ? -0.370 -8.270 4.768 1.00 95.12 95 GLY A O 1
ATOM 763 N N . ALA A 1 96 ? -1.455 -9.243 6.470 1.00 96.31 96 ALA A N 1
ATOM 764 C CA . ALA A 1 96 ? -0.825 -10.548 6.284 1.00 96.31 96 ALA A CA 1
ATOM 765 C C . ALA A 1 96 ? -1.169 -11.173 4.920 1.00 96.31 96 ALA A C 1
ATOM 767 O O . ALA A 1 96 ? -0.298 -11.764 4.277 1.00 96.31 96 ALA A O 1
ATOM 768 N N . LEU A 1 97 ? -2.413 -11.015 4.457 1.00 97.38 97 LEU A N 1
ATOM 769 C CA . LEU A 1 97 ? -2.843 -11.472 3.136 1.00 97.38 97 LEU A CA 1
ATOM 770 C C . LEU A 1 97 ? -2.126 -10.719 2.008 1.00 97.38 97 LEU A C 1
ATOM 772 O O . LEU A 1 97 ? -1.671 -11.364 1.061 1.00 97.38 97 LEU A O 1
ATOM 776 N N . THR A 1 98 ? -1.951 -9.398 2.121 1.00 96.00 98 THR A N 1
ATOM 777 C CA . THR A 1 98 ? -1.175 -8.619 1.140 1.00 96.00 98 THR A CA 1
ATOM 778 C C . THR A 1 98 ? 0.280 -9.064 1.097 1.00 96.00 98 THR A C 1
ATOM 780 O O . THR A 1 98 ? 0.821 -9.292 0.019 1.00 96.00 98 THR A O 1
ATOM 783 N N . LEU A 1 99 ? 0.912 -9.279 2.253 1.00 95.81 99 LEU A N 1
ATOM 784 C CA . LEU A 1 99 ? 2.291 -9.770 2.307 1.00 95.81 99 LEU A CA 1
ATOM 785 C C . LEU A 1 99 ? 2.429 -11.160 1.678 1.00 95.81 99 LEU A C 1
ATOM 787 O O . LEU A 1 99 ? 3.356 -11.400 0.908 1.00 95.81 99 LEU A O 1
ATOM 791 N N . ALA A 1 100 ? 1.493 -12.071 1.954 1.00 97.19 100 ALA A N 1
ATOM 792 C CA . ALA A 1 100 ? 1.475 -13.386 1.320 1.00 97.19 100 ALA A CA 1
ATOM 793 C C . ALA A 1 100 ? 1.325 -13.282 -0.208 1.00 97.19 100 ALA A C 1
ATOM 795 O O . ALA A 1 100 ? 1.988 -14.016 -0.946 1.00 97.19 100 ALA A O 1
ATOM 796 N N . PHE A 1 101 ? 0.490 -12.355 -0.687 1.00 97.00 101 PHE A N 1
ATOM 797 C CA . PHE A 1 101 ? 0.335 -12.070 -2.110 1.00 97.00 101 PHE A CA 1
ATOM 798 C C . PHE A 1 101 ? 1.627 -11.524 -2.738 1.00 97.00 101 PHE A C 1
ATOM 800 O O . PHE A 1 101 ? 2.044 -12.033 -3.778 1.00 97.00 101 PHE A O 1
ATOM 807 N N . LEU A 1 102 ? 2.297 -10.557 -2.105 1.00 95.44 102 LEU A N 1
ATOM 808 C CA . LEU A 1 102 ? 3.566 -9.997 -2.589 1.00 95.44 102 LEU A CA 1
ATOM 809 C C . LEU A 1 102 ? 4.675 -11.056 -2.631 1.00 95.44 102 LEU A C 1
ATOM 811 O O . LEU A 1 102 ? 5.340 -11.214 -3.653 1.00 95.44 102 LEU A O 1
ATOM 815 N N . HIS A 1 103 ? 4.816 -11.858 -1.571 1.00 95.75 103 HIS A N 1
ATOM 816 C CA . HIS A 1 103 ? 5.822 -12.922 -1.510 1.00 95.75 103 HIS A CA 1
ATOM 817 C C . HIS A 1 103 ? 5.605 -14.006 -2.573 1.00 95.75 103 HIS A C 1
ATOM 819 O O . HIS A 1 103 ? 6.574 -14.574 -3.073 1.00 95.75 103 HIS A O 1
ATOM 825 N N . LYS A 1 104 ? 4.352 -14.279 -2.963 1.00 96.19 104 LYS A N 1
ATOM 826 C CA . LYS A 1 104 ? 4.042 -15.183 -4.082 1.00 96.19 104 LYS A CA 1
ATOM 827 C C . LYS A 1 104 ? 4.578 -14.660 -5.425 1.00 96.19 104 LYS A C 1
ATOM 829 O O . LYS A 1 104 ? 4.829 -15.464 -6.316 1.00 96.19 104 LYS A O 1
ATOM 834 N N . HIS A 1 105 ? 4.757 -13.347 -5.554 1.00 94.25 105 HIS A N 1
ATOM 835 C CA . HIS A 1 105 ? 5.339 -12.682 -6.722 1.00 94.25 105 HIS A CA 1
ATOM 836 C C . HIS A 1 105 ? 6.816 -12.309 -6.509 1.00 94.25 105 HIS A C 1
ATOM 838 O O . HIS A 1 105 ? 7.340 -11.478 -7.239 1.00 94.25 105 HIS A O 1
ATOM 844 N N . GLU A 1 106 ? 7.481 -12.905 -5.510 1.00 93.50 106 GLU A N 1
ATOM 845 C CA . GLU A 1 106 ? 8.897 -12.664 -5.184 1.00 93.50 106 GLU A CA 1
ATOM 846 C C . GLU A 1 106 ? 9.218 -11.202 -4.808 1.00 93.50 106 GLU A C 1
ATOM 848 O O . GLU A 1 106 ? 10.373 -10.780 -4.829 1.00 93.50 106 GLU A O 1
ATOM 853 N N . LEU A 1 107 ? 8.203 -10.432 -4.399 1.00 93.25 107 LEU A N 1
ATOM 854 C CA . LEU A 1 107 ? 8.354 -9.052 -3.948 1.00 93.25 107 LEU A CA 1
ATOM 855 C C . LEU A 1 107 ? 8.442 -8.979 -2.426 1.00 93.25 107 LEU A C 1
ATOM 857 O O . LEU A 1 107 ? 7.592 -9.508 -1.710 1.00 93.25 107 LEU A O 1
ATOM 861 N N . ILE A 1 108 ? 9.449 -8.262 -1.931 1.00 91.19 108 ILE A N 1
ATOM 862 C CA . ILE A 1 108 ? 9.623 -7.956 -0.510 1.00 91.19 108 ILE A CA 1
ATOM 863 C C . ILE A 1 108 ? 9.218 -6.498 -0.294 1.00 91.19 108 ILE A C 1
ATOM 865 O O . ILE A 1 108 ? 9.808 -5.608 -0.897 1.00 91.19 108 ILE A O 1
ATOM 869 N N . HIS A 1 109 ? 8.261 -6.238 0.601 1.00 88.44 109 HIS A N 1
ATOM 870 C CA . HIS A 1 109 ? 7.787 -4.871 0.859 1.00 88.44 109 HIS A CA 1
ATOM 871 C C . HIS A 1 109 ? 8.885 -3.947 1.430 1.00 88.44 109 HIS A C 1
ATOM 873 O O . HIS A 1 109 ? 8.881 -2.741 1.205 1.00 88.44 109 HIS A O 1
ATOM 879 N N . GLY A 1 110 ? 9.813 -4.475 2.233 1.00 87.44 110 GLY A N 1
ATOM 880 C CA . GLY A 1 110 ? 10.975 -3.735 2.755 1.00 87.44 110 GLY A CA 1
ATOM 881 C C . GLY A 1 110 ? 10.695 -2.745 3.898 1.00 87.44 110 GLY A C 1
ATOM 882 O O . GLY A 1 110 ? 11.578 -2.515 4.719 1.00 87.44 110 GLY A O 1
ATOM 883 N N . GLN A 1 111 ? 9.474 -2.214 4.012 1.00 88.88 111 GLN A N 1
ATOM 884 C CA . GLN A 1 111 ? 9.090 -1.228 5.032 1.00 88.88 111 GLN A CA 1
ATOM 885 C C . GLN A 1 111 ? 7.669 -1.463 5.575 1.00 88.88 111 GLN A C 1
ATOM 887 O O . GLN A 1 111 ? 6.735 -0.712 5.297 1.00 88.88 111 GLN A O 1
ATOM 892 N N . ILE A 1 112 ? 7.512 -2.516 6.377 1.00 90.81 112 ILE A N 1
ATOM 893 C CA . ILE A 1 112 ? 6.243 -2.843 7.041 1.00 90.81 112 ILE A CA 1
ATOM 894 C C . ILE A 1 112 ? 6.106 -1.977 8.300 1.00 90.81 112 ILE A C 1
ATOM 896 O O . ILE A 1 112 ? 6.890 -2.117 9.239 1.00 90.81 112 ILE A O 1
ATOM 900 N N . SER A 1 113 ? 5.124 -1.076 8.320 1.00 90.56 113 SER A N 1
ATOM 901 C CA . SER A 1 113 ? 4.858 -0.158 9.436 1.00 90.56 113 SER A CA 1
ATOM 902 C C . SER A 1 113 ? 3.393 0.297 9.427 1.00 90.56 113 SER A C 1
ATOM 904 O O . SER A 1 113 ? 2.865 0.510 8.337 1.00 90.56 113 SER A O 1
ATOM 906 N N . PRO A 1 114 ? 2.747 0.542 10.587 1.00 88.62 114 PRO A N 1
ATOM 907 C CA . PRO A 1 114 ? 1.390 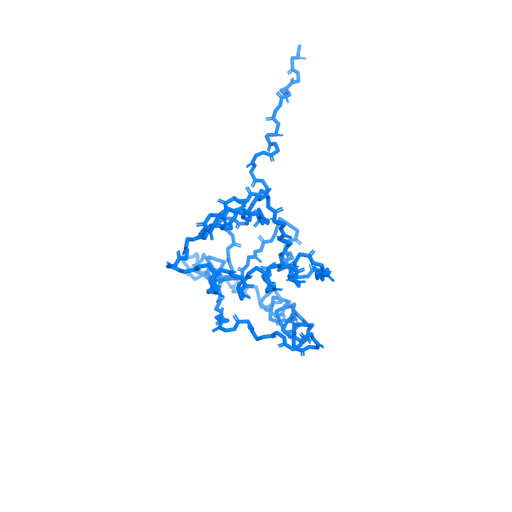1.105 10.657 1.00 88.62 114 PRO A CA 1
ATOM 908 C C . PRO A 1 114 ? 1.220 2.465 9.960 1.00 88.62 114 PRO A C 1
ATOM 910 O O . PRO A 1 114 ? 0.098 2.862 9.655 1.00 88.62 114 PRO A O 1
ATOM 913 N N . LEU A 1 115 ? 2.323 3.179 9.704 1.00 89.25 115 LEU A N 1
ATOM 914 C CA . LEU A 1 115 ? 2.346 4.433 8.941 1.00 89.25 115 LEU A CA 1
ATOM 915 C C . LEU A 1 115 ? 2.131 4.233 7.436 1.00 89.25 115 LEU A C 1
ATOM 917 O O . LEU A 1 115 ? 1.634 5.141 6.781 1.00 89.25 115 LEU A O 1
ATOM 921 N N . ASN A 1 116 ? 2.491 3.061 6.913 1.00 88.50 116 ASN A N 1
ATOM 922 C CA . ASN A 1 116 ? 2.346 2.705 5.500 1.00 88.50 116 ASN A CA 1
ATOM 923 C C . ASN A 1 116 ? 1.065 1.897 5.248 1.00 88.50 116 ASN A C 1
ATOM 925 O O . ASN A 1 116 ? 0.881 1.354 4.171 1.00 88.50 116 ASN A O 1
ATOM 929 N N . LEU A 1 117 ? 0.201 1.777 6.258 1.00 91.69 117 LEU A N 1
ATOM 930 C CA . LEU A 1 117 ? -1.060 1.058 6.169 1.00 91.69 117 LEU A CA 1
ATOM 931 C C . LEU A 1 117 ? -2.200 2.055 6.199 1.00 91.69 117 LEU A C 1
ATOM 933 O O . LEU A 1 117 ? -2.462 2.673 7.234 1.00 91.69 117 LEU A O 1
ATOM 937 N N . SER A 1 118 ? -2.873 2.191 5.069 1.00 92.75 118 SER A N 1
ATOM 938 C CA . SER A 1 118 ? -3.999 3.095 4.910 1.00 92.75 118 SER A CA 1
ATOM 939 C C . SER A 1 118 ? -5.324 2.381 5.154 1.00 92.75 118 SER A C 1
ATOM 941 O O . SER A 1 118 ? -5.436 1.172 4.959 1.00 92.75 118 SER A O 1
ATOM 943 N N . ILE A 1 119 ? -6.330 3.131 5.588 1.00 91.88 119 ILE A N 1
ATOM 944 C CA . ILE A 1 119 ? -7.691 2.666 5.843 1.00 91.88 119 ILE A CA 1
ATOM 945 C C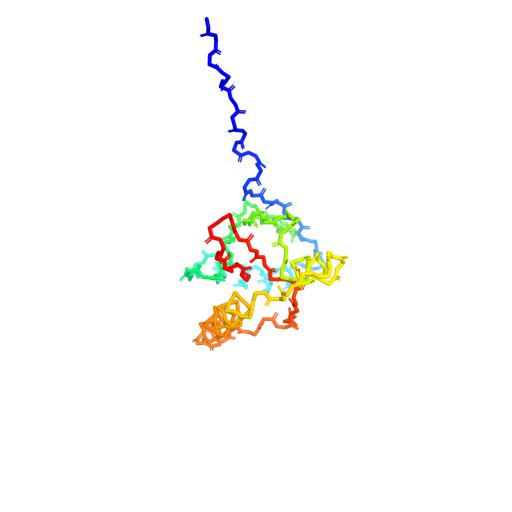 . ILE A 1 119 ? -8.624 3.460 4.926 1.00 91.88 119 ILE A C 1
ATOM 947 O O . ILE A 1 119 ? -8.646 4.693 4.958 1.00 91.88 119 ILE A O 1
ATOM 951 N N . THR A 1 120 ? -9.393 2.765 4.099 1.00 89.56 120 THR A N 1
ATOM 952 C CA . THR A 1 120 ? -10.404 3.356 3.216 1.00 89.56 120 THR A CA 1
ATOM 953 C C . THR A 1 120 ? -11.682 3.699 3.981 1.00 89.56 120 THR A C 1
ATOM 955 O O . THR A 1 120 ? -11.870 3.309 5.132 1.00 89.56 120 THR A O 1
ATOM 958 N N . GLU A 1 121 ? -12.589 4.446 3.346 1.00 85.62 121 GLU A N 1
ATOM 959 C CA . GLU A 1 121 ? -13.864 4.855 3.961 1.00 85.62 121 GLU A CA 1
ATOM 960 C C . GLU A 1 121 ? -14.757 3.673 4.373 1.00 85.62 121 GLU A C 1
ATOM 962 O O . GLU A 1 121 ? -15.565 3.803 5.289 1.00 85.62 121 GLU A O 1
ATOM 967 N N . ASP A 1 122 ? -14.603 2.520 3.718 1.00 87.75 122 ASP A N 1
ATOM 968 C CA . ASP A 1 122 ? -15.317 1.276 4.017 1.00 87.75 122 ASP A CA 1
ATOM 969 C C . ASP A 1 122 ? -14.597 0.383 5.048 1.00 87.75 122 ASP A C 1
ATOM 971 O O . ASP A 1 122 ? -14.899 -0.805 5.140 1.00 87.75 122 ASP A O 1
ATOM 975 N N . ASP A 1 123 ? -13.660 0.945 5.825 1.00 87.75 123 ASP A N 1
ATOM 976 C CA . ASP A 1 123 ? -12.846 0.244 6.830 1.00 87.75 123 ASP A CA 1
ATOM 977 C C . ASP A 1 123 ? -11.954 -0.879 6.244 1.00 87.75 123 ASP A C 1
ATOM 979 O O . ASP A 1 123 ? -11.514 -1.781 6.963 1.00 87.75 123 ASP A O 1
ATOM 983 N N . THR A 1 124 ? -11.636 -0.828 4.946 1.00 91.31 124 THR A N 1
ATOM 984 C CA . THR A 1 124 ? -10.695 -1.764 4.316 1.00 91.31 124 THR A CA 1
ATOM 985 C C . THR A 1 124 ? -9.256 -1.241 4.382 1.00 91.31 124 THR A C 1
ATOM 987 O O . THR A 1 124 ? -8.979 -0.053 4.246 1.00 91.31 124 THR A O 1
ATOM 990 N N . LEU A 1 125 ? -8.297 -2.140 4.573 1.00 93.19 125 LEU A N 1
ATOM 991 C CA . LEU A 1 125 ? -6.874 -1.844 4.513 1.00 93.19 125 LEU A CA 1
ATOM 992 C C . LEU A 1 125 ? -6.421 -1.656 3.059 1.00 93.19 125 LEU A C 1
ATOM 994 O O . LEU A 1 125 ? -6.798 -2.407 2.149 1.00 93.19 125 LEU A O 1
ATOM 998 N N . ARG A 1 126 ? -5.535 -0.688 2.857 1.00 91.69 126 ARG A N 1
ATOM 999 C CA . ARG A 1 126 ? -4.740 -0.507 1.646 1.00 91.69 126 ARG A CA 1
ATOM 1000 C C . ARG A 1 126 ? -3.274 -0.418 2.042 1.00 91.69 126 ARG A C 1
ATOM 1002 O O . ARG A 1 126 ? -2.882 0.495 2.770 1.00 91.69 126 ARG A O 1
ATOM 1009 N N . PHE A 1 127 ? -2.528 -1.432 1.624 1.00 85.06 127 PHE A N 1
ATOM 1010 C CA . PHE A 1 127 ? -1.082 -1.541 1.784 1.00 85.06 127 PHE A CA 1
ATOM 1011 C C . PHE A 1 127 ? -0.372 -0.806 0.653 1.00 85.06 127 PHE A C 1
ATOM 1013 O O . PHE A 1 127 ? -0.837 -0.969 -0.499 1.00 85.06 127 PHE A O 1
#

pLDDT: mean 87.43, std 14.71, range [32.06, 97.38]

InterPro domains:
  IPR000719 Protein kinase domain [PS50011] (1-127)
  IPR001245 Serine-threonine/tyrosine-protein kinase, catalytic domain [PF07714] (8-124)
  IPR011009 Protein kinase-like domain superfamily [SSF56112] (12-125)

Secondary structure (DSSP, 8-state):
--------TTSSEEEEEEE-SSHHHHHHHHHHHHHHHH---TTS--EEEEEEETTEEEEEEE--TT-BHHHHHHHHHHHTPPP-HHHHHHHHHHHHHHHHHHHHTT---S---GGG-EE-TTS-EE-

Foldseek 3Di:
DDDDPDPDPPQFKDKDKDFAPFQVVVVVVVVVQVVQQPDDDPQEWHKDFDDDDGGMTMMMITDQPPAFQVNLVVVCVVVVHDDPVVLVVQQVVSVVVVCVSCVVVVHDPVDDDSVPWGADPVSGIYD

Organism: NCBI:txid222440